Protein AF-A0A7S9CC42-F1 (afdb_monomer_lite)

pLDDT: mean 84.45, std 16.63, range [43.16, 98.06]

Secondary structure (DSSP, 8-state):
----------SSSSSSSSTTS----------HHHHHHHHHHHHHHHHHHHHHHHHHHHHHHHHHHHT-SSPPPPPSSPPPHHHHHHHHHHTT--SS-------TTTTHHHHH--SPPPHHHHHHHHHHHHHHHHT---SSHHHHHHHHHHHHHHHHHHS-HHHHHHHHHHHHHHHHHT-

Structure (mmCIF, N/CA/C/O backbone):
data_AF-A0A7S9CC42-F1
#
_entry.id   AF-A0A7S9CC42-F1
#
loop_
_atom_site.group_PDB
_atom_site.id
_atom_site.type_symbol
_atom_site.label_atom_id
_atom_site.label_alt_id
_atom_site.label_comp_id
_atom_site.label_asym_id
_atom_site.label_entity_id
_atom_site.label_seq_id
_atom_site.pdbx_PDB_ins_code
_atom_site.Cartn_x
_atom_site.Cartn_y
_atom_site.Cartn_z
_atom_site.occupancy
_atom_site.B_iso_or_equiv
_atom_site.auth_seq_id
_atom_site.auth_comp_id
_atom_site.auth_asym_id
_atom_site.auth_atom_id
_atom_site.pdbx_PDB_model_num
ATOM 1 N N . MET A 1 1 ? 86.979 30.242 -82.057 1.00 45.38 1 MET A N 1
ATOM 2 C CA . MET A 1 1 ? 86.146 31.399 -81.662 1.00 45.38 1 MET A CA 1
ATOM 3 C C . MET A 1 1 ? 84.779 31.230 -82.305 1.00 45.38 1 MET A C 1
ATOM 5 O O . MET A 1 1 ? 84.736 30.807 -83.448 1.00 45.38 1 MET A O 1
ATOM 9 N N . MET A 1 2 ? 83.729 31.588 -81.565 1.00 43.16 2 MET A N 1
ATOM 10 C CA . MET A 1 2 ? 82.290 31.507 -81.862 1.00 43.16 2 MET A CA 1
ATOM 11 C C . MET A 1 2 ? 81.566 30.218 -81.456 1.00 43.16 2 MET A C 1
ATOM 13 O O . MET A 1 2 ? 81.962 29.100 -81.765 1.00 43.16 2 MET A O 1
ATOM 17 N N . ALA A 1 3 ? 80.536 30.470 -80.651 1.00 44.78 3 ALA A N 1
ATOM 18 C CA . ALA A 1 3 ? 79.859 29.602 -79.713 1.00 44.78 3 ALA A CA 1
ATOM 19 C C . ALA A 1 3 ? 78.545 29.068 -80.293 1.00 44.78 3 ALA A C 1
ATOM 21 O O . ALA A 1 3 ? 77.861 29.767 -81.038 1.00 44.78 3 ALA A O 1
ATOM 22 N N . ALA A 1 4 ? 78.187 27.848 -79.896 1.00 46.78 4 ALA A N 1
ATOM 23 C CA . ALA A 1 4 ? 76.877 27.258 -80.124 1.00 46.78 4 ALA A CA 1
ATOM 24 C C . ALA A 1 4 ? 75.948 27.605 -78.949 1.00 46.78 4 ALA A C 1
ATOM 26 O O . ALA A 1 4 ? 76.238 27.275 -77.799 1.00 46.78 4 ALA A O 1
ATOM 27 N N . THR A 1 5 ? 74.836 28.274 -79.237 1.00 53.38 5 THR A N 1
ATOM 28 C CA . THR A 1 5 ? 73.732 28.516 -78.304 1.00 53.38 5 THR A CA 1
ATOM 29 C C . THR A 1 5 ? 72.863 27.260 -78.208 1.00 53.38 5 THR A C 1
ATOM 31 O O . THR A 1 5 ? 72.153 26.902 -79.146 1.00 53.38 5 THR A O 1
ATOM 34 N N . SER A 1 6 ? 72.945 26.579 -77.064 1.00 53.72 6 SER A N 1
ATOM 35 C CA . SER A 1 6 ? 72.075 25.465 -76.682 1.00 53.72 6 SER A CA 1
ATOM 36 C C . SER A 1 6 ? 70.738 25.998 -76.167 1.00 53.72 6 SER A C 1
ATOM 38 O O . SER A 1 6 ? 70.694 26.948 -75.390 1.00 53.72 6 SER A O 1
ATOM 40 N N . ILE A 1 7 ? 69.653 25.383 -76.627 1.00 56.12 7 ILE A N 1
ATOM 41 C CA . ILE A 1 7 ? 68.265 25.727 -76.318 1.00 56.12 7 ILE A CA 1
ATOM 42 C C . ILE A 1 7 ? 67.878 25.074 -74.984 1.00 56.12 7 ILE A C 1
ATOM 44 O O . ILE A 1 7 ? 67.807 23.849 -74.889 1.00 56.12 7 ILE A O 1
ATOM 48 N N . ASP A 1 8 ? 67.586 25.894 -73.973 1.00 52.00 8 ASP A N 1
ATOM 49 C CA . ASP A 1 8 ? 67.019 25.467 -72.693 1.00 52.00 8 ASP A CA 1
ATOM 50 C C . ASP A 1 8 ? 65.562 25.007 -72.862 1.00 52.00 8 ASP A C 1
ATOM 52 O O . ASP A 1 8 ? 64.635 25.799 -73.033 1.00 52.00 8 ASP A O 1
ATOM 56 N N . LYS A 1 9 ? 65.347 23.693 -72.777 1.00 55.22 9 LYS A N 1
ATOM 57 C CA . LYS A 1 9 ? 64.040 23.070 -72.523 1.00 55.22 9 LYS A CA 1
ATOM 58 C C . LYS A 1 9 ? 64.172 22.117 -71.339 1.00 55.22 9 LYS A C 1
ATOM 60 O O . LYS A 1 9 ? 64.161 20.905 -71.513 1.00 55.22 9 LYS A O 1
ATOM 65 N N . CYS A 1 10 ? 64.316 22.656 -70.132 1.00 54.91 10 CYS A N 1
ATOM 66 C CA . CYS A 1 10 ? 64.250 21.843 -68.915 1.00 54.91 10 CYS A CA 1
ATOM 67 C C . CYS A 1 10 ? 63.759 22.649 -67.701 1.00 54.91 10 CYS A C 1
ATOM 69 O O . CYS A 1 10 ? 64.410 22.704 -66.667 1.00 54.91 10 CYS A O 1
ATOM 71 N N . SER A 1 11 ? 62.613 23.325 -67.827 1.00 55.03 11 SER A N 1
ATOM 72 C CA . SER A 1 11 ? 61.978 24.015 -66.691 1.00 55.03 11 SER A CA 1
ATOM 73 C C . SER A 1 11 ? 60.456 24.057 -66.844 1.00 55.03 11 SER A C 1
ATOM 75 O O . SER A 1 11 ? 59.841 25.110 -66.974 1.00 55.03 11 SER A O 1
ATOM 77 N N . ALA A 1 12 ? 59.829 22.883 -66.933 1.00 52.62 12 ALA A N 1
ATOM 78 C CA . ALA A 1 12 ? 58.365 22.783 -66.908 1.00 52.62 12 ALA A CA 1
ATOM 79 C C . ALA A 1 12 ? 57.826 21.476 -66.299 1.00 52.62 12 ALA A C 1
ATOM 81 O O . ALA A 1 12 ? 56.617 21.271 -66.293 1.00 52.62 12 ALA A O 1
ATOM 82 N N . ILE A 1 13 ? 58.690 20.587 -65.791 1.00 51.59 13 ILE A N 1
ATOM 83 C CA . ILE A 1 13 ? 58.261 19.279 -65.261 1.00 51.59 13 ILE A CA 1
ATOM 84 C C . ILE A 1 13 ? 58.220 19.262 -63.719 1.00 51.59 13 ILE A C 1
ATOM 86 O O . ILE A 1 13 ? 57.465 18.484 -63.143 1.00 51.59 13 ILE A O 1
ATOM 90 N N . ASP A 1 14 ? 58.914 20.176 -63.032 1.00 53.03 14 ASP A N 1
ATOM 91 C CA . ASP A 1 14 ? 59.026 20.119 -61.564 1.00 53.03 14 ASP A CA 1
ATOM 92 C C . ASP A 1 14 ? 57.972 20.919 -60.779 1.00 53.03 14 ASP A C 1
ATOM 94 O O . ASP A 1 14 ? 57.801 20.700 -59.580 1.00 53.03 14 ASP A O 1
ATOM 98 N N . ALA A 1 15 ? 57.183 21.787 -61.421 1.00 49.91 15 ALA A N 1
ATOM 99 C CA . ALA A 1 15 ? 56.167 22.581 -60.714 1.00 49.91 15 ALA A CA 1
ATOM 100 C C . ALA A 1 15 ? 54.834 21.837 -60.486 1.00 49.91 15 ALA A C 1
ATOM 102 O O . ALA A 1 15 ? 54.069 22.195 -59.592 1.00 49.91 15 ALA A O 1
ATOM 103 N N . THR A 1 16 ? 54.544 20.778 -61.244 1.00 50.56 16 THR A N 1
ATOM 104 C CA . THR A 1 16 ? 53.283 20.018 -61.134 1.00 50.56 16 THR A CA 1
ATOM 105 C C . THR A 1 16 ? 53.352 18.837 -60.165 1.00 50.56 16 THR A C 1
ATOM 107 O O . THR A 1 16 ? 52.315 18.259 -59.839 1.00 50.56 16 THR A O 1
ATOM 110 N N . ARG A 1 17 ? 54.537 18.486 -59.644 1.00 48.16 17 ARG A N 1
ATOM 111 C CA . ARG A 1 17 ? 54.699 17.331 -58.741 1.00 48.16 17 ARG A CA 1
ATOM 112 C C . ARG A 1 17 ? 54.452 17.651 -57.260 1.00 48.16 17 ARG A C 1
ATOM 114 O O . ARG A 1 17 ? 54.125 16.745 -56.501 1.00 48.16 17 ARG A O 1
ATOM 121 N N . SER A 1 18 ? 54.543 18.920 -56.854 1.00 48.31 18 SER A N 1
ATOM 122 C CA . SER A 1 18 ? 54.467 19.323 -55.436 1.00 48.31 18 SER A CA 1
ATOM 123 C C . SER A 1 18 ? 53.038 19.563 -54.910 1.00 48.31 18 SER A C 1
ATOM 125 O O 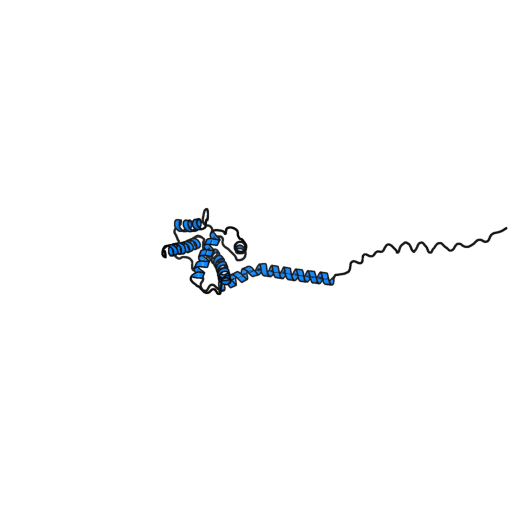. SER A 1 18 ? 52.798 19.516 -53.708 1.00 48.31 18 SER A O 1
ATOM 127 N N . ALA A 1 19 ? 52.042 19.754 -55.784 1.00 51.19 19 ALA A N 1
ATOM 128 C CA . ALA A 1 19 ? 50.673 20.064 -55.346 1.00 51.19 19 ALA A CA 1
ATOM 129 C C . ALA A 1 19 ? 49.811 18.827 -55.007 1.00 51.19 19 ALA A C 1
ATOM 131 O O . ALA A 1 19 ? 48.739 18.969 -54.426 1.00 51.19 19 ALA A O 1
ATOM 132 N N . ASN A 1 20 ? 50.267 17.612 -55.337 1.00 52.03 20 ASN A N 1
ATOM 133 C CA . ASN A 1 20 ? 49.458 16.388 -55.219 1.00 52.03 20 ASN A CA 1
ATOM 134 C C . ASN A 1 20 ? 49.748 15.531 -53.971 1.00 52.03 20 ASN A C 1
ATOM 136 O O . ASN A 1 20 ? 49.151 14.469 -53.821 1.00 52.03 20 ASN A O 1
ATOM 140 N N . GLN A 1 21 ? 50.635 15.957 -53.064 1.00 52.41 21 GLN A N 1
ATOM 141 C CA . GLN A 1 21 ? 51.075 15.127 -51.929 1.00 52.41 21 GLN A CA 1
ATOM 142 C C . GLN A 1 21 ? 50.447 15.456 -50.562 1.00 52.41 21 GLN A C 1
ATOM 144 O O . GLN A 1 21 ? 50.780 14.803 -49.579 1.00 52.41 21 GLN A O 1
ATOM 149 N N . ALA A 1 22 ? 49.504 16.399 -50.482 1.00 52.81 22 ALA A N 1
ATOM 150 C CA . ALA A 1 22 ? 48.857 16.782 -49.218 1.00 52.81 22 ALA A CA 1
ATOM 151 C C . ALA A 1 22 ? 47.367 16.401 -49.120 1.00 52.81 22 ALA A C 1
ATOM 153 O O . ALA A 1 22 ? 46.664 16.875 -48.231 1.00 52.81 22 ALA A O 1
ATOM 154 N N . GLN A 1 23 ? 46.862 15.529 -49.997 1.00 57.06 23 GLN A N 1
ATOM 155 C CA . GLN A 1 23 ? 45.536 14.926 -49.825 1.00 57.06 23 GLN A CA 1
ATOM 156 C C . GLN A 1 23 ? 45.657 13.580 -49.108 1.00 57.06 23 GLN A C 1
ATOM 158 O O . GLN A 1 23 ? 45.328 12.525 -49.646 1.00 57.06 23 GLN A O 1
ATOM 163 N N . THR A 1 24 ? 46.086 13.618 -47.846 1.00 55.16 24 THR A N 1
ATOM 164 C CA . THR A 1 24 ? 45.751 12.548 -46.899 1.00 55.16 24 THR A CA 1
ATOM 165 C C . THR A 1 24 ? 44.263 12.687 -46.599 1.00 55.16 24 THR A C 1
ATOM 167 O O . THR A 1 24 ? 43.854 13.286 -45.606 1.00 55.16 24 THR A O 1
ATOM 170 N N . VAL A 1 25 ? 43.432 12.204 -47.525 1.00 59.66 25 VAL A N 1
ATOM 171 C CA . VAL A 1 25 ? 41.996 12.054 -47.314 1.00 59.66 25 VAL A CA 1
ATOM 172 C C . VAL A 1 25 ? 41.851 11.060 -46.173 1.00 59.66 25 VAL A C 1
ATOM 174 O O . VAL A 1 25 ? 42.055 9.859 -46.333 1.00 59.66 25 VAL A O 1
ATOM 177 N N . LEU A 1 26 ? 41.550 11.584 -44.992 1.00 53.00 26 LEU A N 1
ATOM 178 C CA . LEU A 1 26 ? 41.198 10.820 -43.809 1.00 53.00 26 LEU A CA 1
ATOM 179 C C . LEU A 1 26 ? 39.829 10.187 -44.103 1.00 53.00 26 LEU A C 1
ATOM 181 O O . LEU A 1 26 ? 38.781 10.744 -43.779 1.00 53.00 26 LEU A O 1
ATOM 185 N N . ILE A 1 27 ? 39.829 9.069 -44.838 1.00 58.59 27 ILE A N 1
ATOM 186 C CA . ILE A 1 27 ? 38.627 8.291 -45.143 1.00 58.59 27 ILE A CA 1
ATOM 187 C C . ILE A 1 27 ? 38.182 7.660 -43.826 1.00 58.59 27 ILE A C 1
ATOM 189 O O . ILE A 1 27 ? 38.568 6.546 -43.477 1.00 58.59 27 ILE A O 1
ATOM 193 N N . LEU A 1 28 ? 37.374 8.399 -43.068 1.00 60.47 28 LEU A N 1
ATOM 194 C CA . LEU A 1 28 ? 36.598 7.828 -41.981 1.00 60.47 28 LEU A CA 1
ATOM 195 C C . LEU A 1 28 ? 35.712 6.730 -42.587 1.00 60.47 28 LEU A C 1
ATOM 197 O O . LEU A 1 28 ? 34.955 7.007 -43.527 1.00 60.47 28 LEU A O 1
ATOM 201 N N . PRO A 1 29 ? 35.798 5.478 -42.105 1.00 58.06 29 PRO A N 1
ATOM 202 C CA . PRO A 1 29 ? 34.998 4.395 -42.646 1.00 58.06 29 PRO A CA 1
ATOM 203 C C . PRO A 1 29 ? 33.517 4.753 -42.504 1.00 58.06 29 PRO A C 1
ATOM 205 O O . PRO A 1 29 ? 33.016 5.015 -41.410 1.00 58.06 29 PRO A O 1
ATOM 208 N N . LYS A 1 30 ? 32.807 4.776 -43.637 1.00 58.91 30 LYS A N 1
ATOM 209 C CA . LYS A 1 30 ? 31.374 5.076 -43.758 1.00 58.91 30 LYS A CA 1
ATOM 210 C C . LYS A 1 30 ? 30.533 3.949 -43.136 1.00 58.91 30 LYS A C 1
ATOM 212 O O . LYS A 1 30 ? 29.796 3.248 -43.823 1.00 58.91 30 LYS A O 1
ATOM 217 N N . SER A 1 31 ? 30.604 3.781 -41.817 1.00 62.38 31 SER A N 1
ATOM 218 C CA . SER A 1 31 ? 29.829 2.816 -41.019 1.00 62.38 31 SER A CA 1
ATOM 219 C C . SER A 1 31 ? 28.386 3.303 -40.794 1.00 62.38 31 SER A C 1
ATOM 221 O O . SER A 1 31 ? 27.892 3.430 -39.674 1.00 62.38 31 SER A O 1
ATOM 223 N N . THR A 1 32 ? 27.681 3.625 -41.876 1.00 75.56 32 THR A N 1
ATOM 224 C CA . THR A 1 32 ? 26.338 4.224 -41.790 1.00 75.56 32 THR A CA 1
ATOM 225 C C . THR A 1 32 ? 25.243 3.200 -41.496 1.00 75.56 32 THR A C 1
ATOM 227 O O . THR A 1 32 ? 24.261 3.546 -40.850 1.00 75.56 32 THR A O 1
ATOM 230 N N . ASN A 1 33 ? 25.397 1.940 -41.911 1.00 83.25 33 ASN A N 1
ATOM 231 C CA . ASN A 1 33 ? 24.356 0.920 -41.732 1.00 83.25 33 ASN A CA 1
ATOM 232 C C . ASN A 1 33 ? 24.393 0.274 -40.341 1.00 83.25 33 ASN A C 1
ATOM 234 O O . ASN A 1 33 ? 23.347 0.119 -39.716 1.00 83.25 33 ASN A O 1
ATOM 238 N N . MET A 1 34 ? 25.588 -0.023 -39.820 1.00 87.00 34 MET A N 1
ATOM 239 C CA . MET A 1 34 ? 25.747 -0.586 -38.475 1.00 87.00 34 MET A CA 1
ATOM 240 C C . MET A 1 34 ? 25.349 0.426 -37.393 1.00 87.00 34 MET A C 1
ATOM 242 O O . MET A 1 34 ? 24.613 0.079 -36.477 1.00 87.00 34 MET A O 1
ATOM 246 N N . ALA A 1 35 ? 25.728 1.701 -37.548 1.00 87.44 35 ALA A N 1
ATOM 247 C CA . ALA A 1 35 ? 25.306 2.759 -36.630 1.00 87.44 35 ALA A CA 1
ATOM 248 C C . ALA A 1 35 ? 23.777 2.941 -36.623 1.00 87.44 35 ALA A C 1
ATOM 250 O O . ALA A 1 35 ? 23.169 3.018 -35.559 1.00 87.44 35 ALA A O 1
ATOM 251 N N . LYS A 1 36 ? 23.126 2.930 -37.797 1.00 89.75 36 LYS A N 1
ATOM 252 C CA . LYS A 1 36 ? 21.656 2.990 -37.895 1.00 89.75 36 LYS A CA 1
ATOM 253 C C . LYS A 1 36 ? 20.978 1.789 -37.236 1.00 89.75 36 LYS A C 1
ATOM 255 O O . LYS A 1 36 ? 19.939 1.964 -36.605 1.00 89.75 36 LYS A O 1
ATOM 260 N N . LEU A 1 37 ? 21.543 0.588 -37.373 1.00 92.19 37 LEU A N 1
ATOM 261 C CA . LEU A 1 37 ? 21.022 -0.609 -36.715 1.00 92.19 37 LEU A CA 1
ATOM 262 C C . LEU A 1 37 ? 21.133 -0.495 -35.190 1.00 92.19 37 LEU A C 1
ATOM 264 O O . LEU A 1 37 ? 20.136 -0.692 -34.503 1.00 92.19 37 LEU A O 1
ATOM 268 N N . LEU A 1 38 ? 22.300 -0.107 -34.670 1.00 94.31 38 LEU A N 1
ATOM 269 C CA . LEU A 1 38 ? 22.511 0.087 -33.231 1.00 94.31 38 LEU A CA 1
ATOM 270 C C . LEU A 1 38 ? 21.569 1.149 -32.652 1.00 94.31 38 LEU A C 1
ATOM 272 O O . LEU A 1 38 ? 20.967 0.919 -31.607 1.00 94.31 38 LEU A O 1
ATOM 276 N N . VAL A 1 39 ? 21.367 2.267 -33.356 1.00 94.94 39 VAL A N 1
ATOM 277 C CA . VAL A 1 39 ? 20.405 3.304 -32.945 1.00 94.94 39 VAL A CA 1
ATOM 278 C C . VAL A 1 39 ? 18.979 2.755 -32.911 1.00 94.94 39 VAL A C 1
ATOM 280 O O . VAL A 1 39 ? 18.264 2.988 -31.941 1.00 94.94 39 VAL A O 1
ATOM 283 N N . ARG A 1 40 ? 18.552 1.986 -33.921 1.00 95.62 40 ARG A N 1
ATOM 284 C CA . ARG A 1 40 ? 17.215 1.363 -33.929 1.00 95.62 40 ARG A CA 1
ATOM 285 C C . ARG A 1 40 ? 17.030 0.379 -32.775 1.00 95.62 40 ARG A C 1
ATOM 287 O O . ARG A 1 40 ? 15.971 0.385 -32.155 1.00 95.62 40 ARG A O 1
ATOM 294 N N . LEU A 1 41 ? 18.046 -0.429 -32.472 1.00 96.94 41 LEU A N 1
ATOM 295 C CA . LEU A 1 41 ? 18.014 -1.360 -31.341 1.00 96.94 41 LEU A CA 1
ATOM 296 C C . LEU A 1 41 ? 17.947 -0.615 -30.004 1.00 96.94 41 LEU A C 1
ATOM 298 O O . LEU A 1 41 ? 17.117 -0.952 -29.163 1.00 96.94 41 LEU A O 1
ATOM 302 N N . ALA A 1 42 ? 18.757 0.433 -29.830 1.00 96.69 42 ALA A N 1
ATOM 303 C CA . ALA A 1 42 ? 18.733 1.268 -28.633 1.00 96.69 42 ALA A CA 1
ATOM 304 C C . ALA A 1 42 ? 17.370 1.954 -28.442 1.00 96.69 42 ALA A C 1
ATOM 306 O O . ALA A 1 42 ? 16.821 1.933 -27.342 1.00 96.69 42 ALA A O 1
ATOM 307 N N . LEU A 1 43 ? 16.784 2.497 -29.516 1.00 97.38 43 LEU A N 1
ATOM 308 C CA . LEU A 1 43 ? 15.444 3.089 -29.487 1.00 97.38 43 LEU A CA 1
ATOM 309 C C . LEU A 1 43 ? 14.368 2.052 -29.157 1.00 97.38 43 LEU A C 1
ATOM 311 O O . LEU A 1 43 ? 13.492 2.330 -28.344 1.00 97.38 43 LEU A O 1
ATOM 315 N N . GLY A 1 44 ? 14.447 0.855 -29.743 1.00 97.69 44 GLY A N 1
ATOM 316 C CA . GLY A 1 44 ? 13.526 -0.238 -29.437 1.00 97.69 44 GLY A CA 1
ATOM 317 C C . GLY A 1 44 ? 13.593 -0.660 -27.967 1.00 97.69 44 GLY A C 1
ATOM 318 O O . GLY A 1 44 ? 12.557 -0.799 -27.315 1.00 97.69 44 GLY A O 1
ATOM 319 N N . LEU A 1 45 ? 14.801 -0.798 -27.414 1.00 97.69 45 LEU A N 1
ATOM 320 C CA . LEU A 1 45 ? 15.001 -1.135 -26.004 1.00 97.69 45 LEU A CA 1
ATOM 321 C C . LEU A 1 45 ? 14.501 -0.028 -25.068 1.00 97.69 45 LEU A C 1
ATOM 323 O O . LEU A 1 45 ? 13.849 -0.321 -24.063 1.00 97.69 45 LEU A O 1
ATOM 327 N N . LEU A 1 46 ? 14.769 1.235 -25.404 1.00 97.88 46 LEU A N 1
ATOM 328 C CA . LEU A 1 46 ? 14.311 2.382 -24.625 1.00 97.88 46 LEU A CA 1
ATOM 329 C C . LEU A 1 46 ? 12.783 2.481 -24.643 1.00 97.88 46 LEU A C 1
ATOM 331 O O . LEU A 1 46 ? 12.175 2.632 -23.587 1.00 97.88 46 LEU A O 1
ATOM 335 N N . ALA A 1 47 ? 12.158 2.315 -25.811 1.00 97.50 47 ALA A N 1
ATOM 336 C CA . ALA A 1 47 ? 10.704 2.300 -25.946 1.00 97.50 47 ALA A CA 1
ATOM 337 C C . ALA A 1 47 ? 10.070 1.145 -25.156 1.00 97.50 47 ALA A C 1
ATOM 339 O O . ALA A 1 47 ? 9.085 1.349 -24.450 1.00 97.50 47 ALA A O 1
ATOM 340 N N . THR A 1 48 ? 10.664 -0.049 -25.215 1.00 97.44 48 THR A N 1
ATOM 341 C CA . THR A 1 48 ? 10.184 -1.221 -24.465 1.00 97.44 48 THR A CA 1
ATOM 342 C C . THR A 1 48 ? 10.301 -0.998 -22.958 1.00 97.44 48 THR A C 1
ATOM 344 O O . THR A 1 48 ? 9.346 -1.230 -22.221 1.00 97.44 48 THR A O 1
ATOM 347 N N . THR A 1 49 ? 11.445 -0.492 -22.493 1.00 97.06 49 THR A N 1
ATOM 348 C CA . THR A 1 49 ? 11.664 -0.169 -21.076 1.00 97.06 49 THR A CA 1
ATOM 349 C C . THR A 1 49 ? 10.687 0.900 -20.593 1.00 97.06 49 THR A C 1
ATOM 351 O O . THR A 1 49 ? 10.085 0.738 -19.535 1.00 97.06 49 THR A O 1
ATOM 354 N N . ALA A 1 50 ? 10.478 1.963 -21.376 1.00 96.25 50 ALA A N 1
ATOM 355 C CA . ALA A 1 50 ? 9.515 3.010 -21.050 1.00 96.25 50 ALA A CA 1
ATOM 356 C C . ALA A 1 50 ? 8.090 2.447 -20.951 1.00 96.25 50 ALA A C 1
ATOM 358 O O . ALA A 1 50 ? 7.391 2.707 -19.972 1.00 96.25 50 ALA A O 1
ATOM 359 N N . LEU A 1 51 ? 7.684 1.606 -21.907 1.00 97.31 51 LEU A N 1
ATOM 360 C CA . LEU A 1 51 ? 6.373 0.961 -21.888 1.00 97.31 51 LEU A CA 1
ATOM 361 C C . LEU A 1 51 ? 6.193 0.075 -20.649 1.00 97.31 51 LEU A C 1
ATOM 363 O O . LEU A 1 51 ? 5.147 0.142 -20.003 1.00 97.31 51 LEU A O 1
ATOM 367 N N . LEU A 1 52 ? 7.200 -0.723 -20.288 1.00 96.38 52 LEU A N 1
ATOM 368 C CA . LEU A 1 52 ? 7.160 -1.577 -19.098 1.00 96.38 52 LEU A CA 1
ATOM 369 C C . LEU A 1 52 ? 7.148 -0.764 -17.801 1.00 96.38 52 LEU A C 1
ATOM 371 O O . LEU A 1 52 ? 6.391 -1.092 -16.893 1.00 96.38 52 LEU A O 1
ATOM 375 N N . ALA A 1 53 ? 7.926 0.313 -17.707 1.00 94.25 53 ALA A N 1
ATOM 376 C CA . ALA A 1 53 ? 7.921 1.188 -16.536 1.00 94.25 53 ALA A CA 1
ATOM 377 C C . ALA A 1 53 ? 6.564 1.891 -16.359 1.00 94.25 53 ALA A C 1
ATOM 379 O O . ALA A 1 53 ? 6.083 2.043 -15.236 1.00 94.25 53 ALA A O 1
ATOM 380 N N . MET A 1 54 ? 5.918 2.271 -17.466 1.00 95.06 54 MET A N 1
ATOM 381 C CA . MET A 1 54 ? 4.593 2.883 -17.442 1.00 95.06 54 MET A CA 1
ATOM 382 C C . MET A 1 54 ? 3.495 1.859 -17.159 1.00 95.06 54 MET A C 1
ATOM 384 O O . MET A 1 54 ? 2.637 2.116 -16.336 1.00 95.06 54 MET A O 1
ATOM 388 N N . THR A 1 55 ? 3.479 0.691 -17.790 1.00 96.50 55 THR A N 1
ATOM 389 C CA . THR A 1 55 ? 2.337 -0.242 -17.672 1.00 96.50 55 THR A CA 1
ATOM 390 C C . THR A 1 55 ? 2.515 -1.298 -16.585 1.00 96.50 55 THR A C 1
ATOM 392 O O . THR A 1 55 ? 1.527 -1.782 -16.036 1.00 96.50 55 THR A O 1
ATOM 395 N N . GLY A 1 56 ? 3.756 -1.620 -16.223 1.00 95.81 56 GLY A N 1
ATOM 396 C CA . GLY A 1 56 ? 4.107 -2.699 -15.303 1.00 95.81 56 GLY A CA 1
ATOM 397 C C . GLY A 1 56 ? 3.461 -2.570 -13.923 1.00 95.81 56 GLY A C 1
ATOM 398 O O . GLY A 1 56 ? 2.752 -3.493 -13.523 1.00 95.81 56 GLY A O 1
ATOM 399 N N . PRO A 1 57 ? 3.624 -1.443 -13.200 1.00 95.75 57 PRO A N 1
ATOM 400 C CA . PRO A 1 57 ? 3.010 -1.275 -11.882 1.00 95.75 57 PRO A CA 1
ATOM 401 C C . PRO A 1 57 ? 1.480 -1.388 -11.915 1.00 95.75 57 PRO A C 1
ATOM 403 O O . PRO A 1 57 ? 0.890 -2.016 -11.038 1.00 95.75 57 PRO A O 1
ATOM 406 N N . LEU A 1 58 ? 0.832 -0.837 -12.950 1.00 96.50 58 LEU A N 1
ATOM 407 C CA . LEU A 1 58 ? -0.617 -0.959 -13.139 1.00 96.50 58 LEU A CA 1
ATOM 408 C C . LEU A 1 58 ? -1.031 -2.411 -13.390 1.00 96.50 58 LEU A C 1
ATOM 410 O O . LEU A 1 58 ? -1.954 -2.894 -12.740 1.00 96.50 58 LEU A O 1
ATOM 414 N N . ALA A 1 59 ? -0.349 -3.115 -14.294 1.00 96.88 59 ALA A N 1
ATOM 415 C CA . ALA A 1 59 ? -0.645 -4.513 -14.596 1.00 96.88 59 ALA A CA 1
ATOM 416 C C . ALA A 1 59 ? -0.484 -5.403 -13.353 1.00 96.88 59 ALA A C 1
ATOM 418 O O . ALA A 1 59 ? -1.375 -6.188 -13.039 1.00 96.88 59 ALA A O 1
ATOM 419 N N . LEU A 1 60 ? 0.603 -5.226 -12.596 1.00 96.06 60 LEU A N 1
ATOM 420 C CA . LEU A 1 60 ? 0.839 -5.945 -11.341 1.00 96.06 60 LEU A CA 1
ATOM 421 C C . LEU A 1 60 ? -0.231 -5.647 -10.286 1.00 96.06 60 LEU A C 1
ATOM 423 O O . LEU A 1 60 ? -0.657 -6.559 -9.581 1.00 96.06 60 LEU A O 1
ATOM 427 N N . TYR A 1 61 ? -0.692 -4.398 -10.196 1.00 96.81 61 TYR A N 1
ATOM 428 C CA . TYR A 1 61 ? -1.797 -4.022 -9.315 1.00 96.81 61 TYR A CA 1
ATOM 429 C C . TYR A 1 61 ? -3.090 -4.767 -9.671 1.00 96.81 61 TYR A C 1
ATOM 431 O O . TYR A 1 61 ? -3.712 -5.351 -8.785 1.00 96.81 61 TYR A O 1
ATOM 439 N N . TRP A 1 62 ? -3.466 -4.802 -10.953 1.00 96.75 62 TRP A N 1
ATOM 440 C CA . TRP A 1 62 ? -4.649 -5.538 -11.415 1.00 96.75 62 TRP A CA 1
ATOM 441 C C . TRP A 1 62 ? -4.532 -7.040 -11.142 1.00 96.75 62 TRP A C 1
ATOM 443 O O . TRP A 1 62 ? -5.416 -7.614 -10.509 1.00 96.75 62 TRP A O 1
ATOM 453 N N . ILE A 1 63 ? -3.402 -7.648 -11.513 1.00 95.31 63 ILE A N 1
ATOM 454 C CA . ILE A 1 63 ? -3.116 -9.071 -11.273 1.00 95.31 63 ILE A CA 1
ATOM 455 C C . ILE A 1 63 ? -3.172 -9.403 -9.771 1.00 95.31 63 ILE A C 1
ATOM 457 O O . ILE A 1 63 ? -3.705 -10.438 -9.373 1.00 95.31 63 ILE A O 1
ATOM 461 N N . GLY A 1 64 ? -2.641 -8.525 -8.916 1.00 94.19 64 GLY A N 1
ATOM 462 C CA . GLY A 1 64 ? -2.684 -8.704 -7.466 1.00 94.19 64 GLY A CA 1
ATOM 463 C C . GLY A 1 64 ? -4.100 -8.635 -6.891 1.00 94.19 64 GLY A C 1
ATOM 464 O O . GLY A 1 64 ? -4.412 -9.386 -5.968 1.00 94.19 64 GLY A O 1
ATOM 465 N N . LEU A 1 65 ? -4.972 -7.779 -7.436 1.00 94.69 65 LEU A N 1
ATOM 466 C CA . LEU A 1 65 ? -6.372 -7.699 -7.007 1.00 94.69 65 LEU A CA 1
ATOM 467 C C . LEU A 1 65 ? -7.209 -8.898 -7.455 1.00 94.69 65 LEU A C 1
ATOM 469 O O . LEU A 1 65 ? -8.082 -9.319 -6.702 1.00 94.69 65 LEU A O 1
ATOM 473 N N . GLU A 1 66 ? -6.942 -9.482 -8.623 1.00 93.0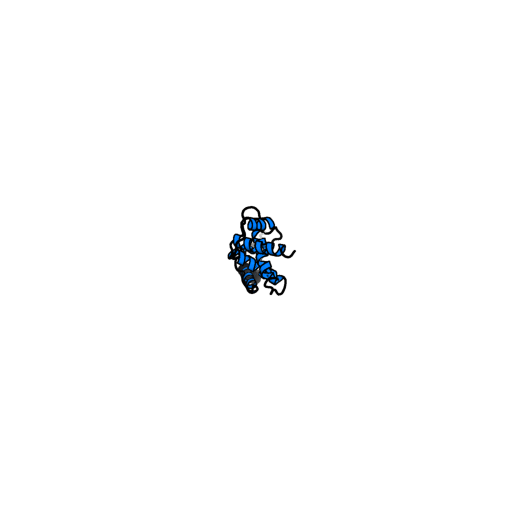0 66 GLU A N 1
ATOM 474 C CA . GLU A 1 66 ? -7.657 -10.684 -9.088 1.00 93.00 66 GLU A CA 1
ATOM 475 C C . GLU A 1 66 ? -7.470 -11.885 -8.148 1.00 93.00 66 GLU A C 1
ATOM 477 O O . GLU A 1 66 ? -8.354 -12.735 -8.017 1.00 93.00 66 GLU A O 1
ATOM 482 N N . ALA A 1 67 ? -6.343 -11.943 -7.435 1.00 87.69 67 ALA A N 1
ATOM 483 C CA . ALA A 1 67 ? -6.091 -12.962 -6.422 1.00 87.69 67 ALA A CA 1
ATOM 484 C C . ALA A 1 67 ? -6.900 -12.750 -5.121 1.00 87.69 67 ALA A C 1
ATOM 486 O O . ALA A 1 67 ? -6.962 -13.652 -4.275 1.00 87.69 67 ALA A O 1
ATOM 487 N N . VAL A 1 68 ? -7.544 -11.590 -4.945 1.00 90.00 68 VAL A N 1
ATOM 488 C CA . VAL A 1 68 ? -8.372 -11.257 -3.779 1.00 90.00 68 VAL A CA 1
ATOM 489 C C . VAL A 1 68 ? -9.826 -11.654 -4.051 1.00 90.00 68 VAL A C 1
ATOM 491 O O . VAL A 1 68 ? -10.564 -10.960 -4.741 1.00 90.00 68 VAL A O 1
ATOM 494 N N . LYS A 1 69 ? -10.269 -12.779 -3.470 1.00 84.38 69 LYS A N 1
ATOM 495 C CA . LYS A 1 69 ? -11.625 -13.330 -3.684 1.00 84.38 69 LYS A CA 1
ATOM 496 C C . LYS A 1 69 ? -12.745 -12.368 -3.268 1.00 84.38 69 LYS A C 1
ATOM 498 O O . LYS A 1 69 ? -13.786 -12.316 -3.915 1.00 84.38 69 LYS A O 1
ATOM 503 N N . THR A 1 70 ? -12.558 -11.673 -2.151 1.00 89.88 70 THR A N 1
ATOM 504 C CA . THR A 1 70 ? -13.542 -10.758 -1.570 1.00 89.88 70 THR A CA 1
ATOM 505 C C . THR A 1 70 ? -12.839 -9.489 -1.130 1.00 89.88 70 THR A C 1
ATOM 507 O O . THR A 1 70 ? -11.876 -9.536 -0.360 1.00 89.88 70 THR A O 1
ATOM 510 N N . MET A 1 71 ? -13.322 -8.347 -1.616 1.00 92.62 71 MET A N 1
ATOM 511 C CA . MET A 1 71 ? -12.828 -7.056 -1.151 1.00 92.62 71 MET A CA 1
ATOM 512 C C . MET A 1 71 ? -13.266 -6.842 0.302 1.00 92.62 71 MET A C 1
ATOM 514 O O . MET A 1 71 ? -14.420 -7.134 0.633 1.00 92.62 71 MET A O 1
ATOM 518 N N . PRO A 1 72 ? -12.377 -6.354 1.182 1.00 93.62 72 PRO A N 1
ATOM 519 C CA . PRO A 1 72 ? -12.756 -6.043 2.546 1.00 93.62 72 PRO A CA 1
ATOM 520 C C . PRO A 1 72 ? -13.765 -4.891 2.544 1.00 93.62 72 PRO A C 1
ATOM 522 O O . PRO A 1 72 ? -13.635 -3.923 1.791 1.00 93.62 72 PRO A O 1
ATOM 525 N N . SER A 1 73 ? -14.769 -4.981 3.411 1.00 94.50 73 SER A N 1
ATOM 526 C CA . SER A 1 73 ? -15.693 -3.875 3.669 1.00 94.50 73 SER A CA 1
ATOM 527 C C . SER A 1 73 ? -15.149 -2.978 4.785 1.00 94.50 73 SER A C 1
ATOM 529 O O . SER A 1 73 ? -14.536 -3.500 5.722 1.00 94.50 73 SER A O 1
ATOM 531 N N . PRO A 1 74 ? -15.375 -1.651 4.726 1.00 94.94 74 PRO A N 1
ATOM 532 C CA . PRO A 1 74 ? -15.016 -0.758 5.819 1.00 94.94 74 PRO A CA 1
ATOM 533 C C . PRO A 1 74 ? -15.650 -1.206 7.146 1.00 94.94 74 PRO A C 1
ATOM 535 O O . PRO A 1 74 ? -16.740 -1.790 7.153 1.00 94.94 74 PRO A O 1
ATOM 538 N N . PRO A 1 75 ? -15.008 -0.929 8.291 1.00 93.81 75 PRO A N 1
ATOM 539 C CA . PRO A 1 75 ? -15.566 -1.277 9.588 1.00 93.81 75 PRO A CA 1
ATOM 540 C C . PRO A 1 75 ? -16.885 -0.531 9.844 1.00 93.81 75 PRO A C 1
ATOM 542 O O . PRO A 1 75 ? -16.919 0.693 9.856 1.00 93.81 75 PRO A O 1
ATOM 545 N N . ALA A 1 76 ? -17.962 -1.271 10.130 1.00 92.00 76 ALA A N 1
ATOM 546 C CA . ALA A 1 76 ? -19.275 -0.694 10.464 1.00 92.00 76 ALA A CA 1
ATOM 547 C C . ALA A 1 76 ? -19.300 0.098 11.789 1.00 92.00 76 ALA A C 1
ATOM 549 O O . ALA A 1 76 ? -20.187 0.909 12.023 1.00 92.00 76 ALA A O 1
ATOM 550 N N . THR A 1 77 ? -18.324 -0.147 12.662 1.00 93.81 77 THR A N 1
ATOM 551 C CA . THR A 1 77 ? -18.182 0.498 13.972 1.00 93.81 77 THR A CA 1
ATOM 552 C C . THR A 1 77 ? -16.773 1.046 14.059 1.00 93.81 77 THR A C 1
ATOM 554 O O . THR A 1 77 ? -15.811 0.273 13.963 1.00 93.81 77 THR A O 1
ATOM 557 N N . MET A 1 78 ? -16.671 2.361 14.215 1.00 96.50 78 MET A N 1
ATOM 558 C CA . MET A 1 78 ? -15.399 3.059 14.337 1.00 96.50 78 MET A CA 1
ATOM 559 C C . MET A 1 78 ? -14.821 2.857 15.736 1.00 96.50 78 MET A C 1
ATOM 561 O O . MET A 1 78 ? -15.554 2.770 16.721 1.00 96.50 78 MET A O 1
ATOM 565 N N . ALA A 1 79 ? -13.500 2.762 15.809 1.00 95.19 79 ALA A N 1
ATOM 566 C CA . ALA A 1 79 ? -12.769 2.752 17.064 1.00 95.19 79 ALA A CA 1
ATOM 567 C C . ALA A 1 79 ? -12.770 4.155 17.682 1.00 95.19 79 ALA A C 1
ATOM 569 O O . ALA A 1 79 ? -12.846 5.147 16.951 1.00 95.19 79 ALA A O 1
ATOM 570 N N . THR A 1 80 ? -12.652 4.245 19.006 1.00 96.06 80 THR A N 1
ATOM 571 C CA . THR A 1 80 ? -12.545 5.545 19.686 1.00 96.06 80 THR A CA 1
ATOM 572 C C . THR A 1 80 ? -11.245 6.258 19.301 1.00 96.06 80 THR A C 1
ATOM 574 O O . THR A 1 80 ? -10.298 5.623 18.825 1.00 96.06 80 THR A O 1
ATOM 577 N N . ALA A 1 81 ? -11.170 7.573 19.515 1.00 94.38 81 ALA A N 1
ATOM 578 C CA . ALA A 1 81 ? -9.965 8.347 19.209 1.00 94.38 81 ALA A CA 1
ATOM 579 C C . ALA A 1 81 ? -8.733 7.803 19.956 1.00 94.38 81 ALA A C 1
ATOM 581 O O . ALA A 1 81 ? -7.654 7.682 19.377 1.00 94.38 81 ALA A O 1
ATOM 582 N N . GLU A 1 82 ? -8.906 7.369 21.207 1.00 94.25 82 GLU A N 1
ATOM 583 C CA . GLU A 1 82 ? -7.845 6.780 22.028 1.00 94.25 82 GLU A CA 1
ATOM 584 C C . GLU A 1 82 ? -7.356 5.450 21.443 1.00 94.25 82 GLU A C 1
ATOM 586 O O . GLU A 1 82 ? -6.154 5.187 21.391 1.00 94.25 82 GLU A O 1
ATOM 591 N N . GLN A 1 83 ? -8.275 4.612 20.954 1.00 95.25 83 GLN A N 1
ATOM 592 C CA . GLN A 1 83 ? -7.923 3.350 20.303 1.00 95.25 83 GLN A CA 1
ATOM 593 C C . GLN A 1 83 ? -7.161 3.590 18.999 1.00 95.25 83 GLN A C 1
ATOM 595 O O . GLN A 1 83 ? -6.171 2.905 18.735 1.00 95.25 83 GLN A O 1
ATOM 600 N N . GLN A 1 84 ? -7.591 4.564 18.195 1.00 95.88 84 GLN A N 1
ATOM 601 C CA . GLN A 1 84 ? -6.907 4.929 16.954 1.00 95.88 84 GLN A CA 1
ATOM 602 C C . GLN A 1 84 ? -5.501 5.484 17.237 1.00 95.88 84 GLN A C 1
ATOM 604 O O . GLN A 1 84 ? -4.531 5.032 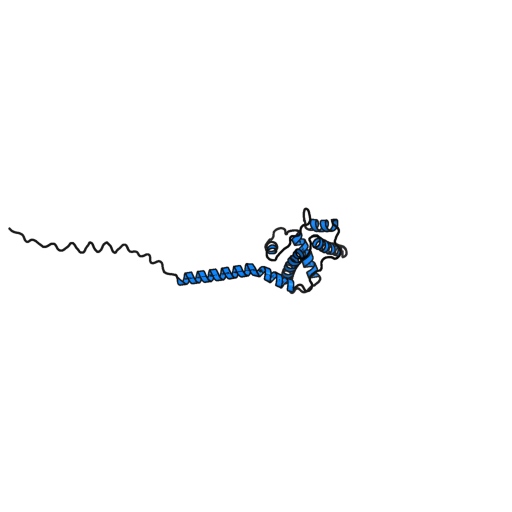16.623 1.00 95.88 84 GLN A O 1
ATOM 609 N N . ALA A 1 85 ? -5.358 6.363 18.235 1.00 94.56 85 ALA A N 1
ATOM 610 C CA . ALA A 1 85 ? -4.066 6.883 18.684 1.00 94.56 85 ALA A CA 1
ATOM 611 C C . ALA A 1 85 ? -3.138 5.776 19.224 1.00 94.56 85 ALA A C 1
ATOM 613 O O . ALA A 1 85 ? -1.931 5.787 18.970 1.00 94.56 85 ALA A O 1
ATOM 614 N N . ALA A 1 86 ? -3.685 4.770 19.914 1.00 94.31 86 ALA A N 1
ATOM 615 C CA . ALA A 1 86 ? -2.925 3.617 20.405 1.00 94.31 86 ALA A CA 1
ATOM 616 C C . ALA A 1 86 ? -2.434 2.687 19.278 1.00 94.31 86 ALA A C 1
ATOM 618 O O . ALA A 1 86 ? -1.429 1.988 19.440 1.00 94.31 86 ALA A O 1
ATOM 619 N N . ILE A 1 87 ? -3.137 2.643 18.142 1.00 95.81 87 ILE A N 1
ATOM 620 C CA . ILE A 1 87 ? -2.665 1.944 16.940 1.00 95.81 87 ILE A CA 1
ATOM 621 C C . ILE A 1 87 ? -1.572 2.757 16.251 1.00 95.81 87 ILE A C 1
ATOM 623 O O . ILE A 1 87 ? -0.513 2.205 15.957 1.00 95.81 87 ILE A O 1
ATOM 627 N N . TRP A 1 88 ? -1.799 4.057 16.059 1.00 95.88 88 TRP A N 1
ATOM 628 C CA . TRP A 1 88 ? -0.846 4.959 15.414 1.00 95.88 88 TRP A CA 1
ATOM 629 C C . TRP A 1 88 ? 0.502 5.006 16.145 1.00 95.88 88 TRP A C 1
ATOM 631 O O . TRP A 1 88 ? 1.548 4.733 15.558 1.00 95.88 88 TRP A O 1
ATOM 641 N N . SER A 1 89 ? 0.482 5.237 17.457 1.00 94.50 89 SER A N 1
ATOM 642 C CA . SER A 1 89 ? 1.692 5.218 18.291 1.00 94.50 89 SER A CA 1
ATOM 643 C C . SER A 1 89 ? 2.363 3.838 18.333 1.00 94.50 89 SER A C 1
ATOM 645 O O . SER A 1 89 ? 3.590 3.748 18.401 1.00 94.50 89 SER A O 1
ATOM 647 N N . GLY A 1 90 ? 1.588 2.753 18.212 1.00 92.12 90 GLY A N 1
ATOM 648 C CA . GLY A 1 90 ? 2.094 1.377 18.185 1.00 92.12 90 GLY A CA 1
ATOM 649 C C . GLY A 1 90 ? 3.015 1.069 17.000 1.00 92.12 90 GLY A C 1
ATOM 650 O O . GLY A 1 90 ? 3.906 0.231 17.124 1.00 92.12 90 GLY A O 1
ATOM 651 N N . VAL A 1 91 ? 2.851 1.777 15.880 1.00 92.06 91 VAL A N 1
ATOM 652 C CA . VAL A 1 91 ? 3.739 1.700 14.704 1.00 92.06 91 VAL A CA 1
ATOM 653 C C . VAL A 1 91 ? 4.718 2.878 14.634 1.00 92.06 91 VAL A C 1
ATOM 655 O O . VAL A 1 91 ? 5.275 3.164 13.577 1.00 92.06 91 VAL A O 1
ATOM 658 N N . ARG A 1 92 ? 4.950 3.556 15.768 1.00 92.19 92 ARG A N 1
ATOM 659 C CA . ARG A 1 92 ? 5.810 4.747 15.892 1.00 92.19 92 ARG A CA 1
ATOM 660 C C . ARG A 1 92 ? 5.329 5.948 15.067 1.00 92.19 92 ARG A C 1
ATOM 662 O O . ARG A 1 92 ? 6.130 6.820 14.734 1.00 92.19 92 ARG A O 1
ATOM 669 N N . GLY A 1 93 ? 4.032 6.006 14.761 1.00 91.25 93 GLY A N 1
ATOM 670 C CA . GLY A 1 93 ? 3.396 7.202 14.226 1.00 91.25 93 GLY A CA 1
ATOM 671 C C . GLY A 1 93 ? 3.473 8.353 15.226 1.00 91.25 93 GLY A C 1
ATOM 672 O O . GLY A 1 93 ? 3.265 8.157 16.424 1.00 91.25 93 GLY A O 1
ATOM 673 N N . GLN A 1 94 ? 3.804 9.545 14.733 1.00 90.44 94 GLN A N 1
ATOM 674 C CA . GLN A 1 94 ? 3.865 10.781 15.515 1.00 90.44 94 GLN A CA 1
ATOM 675 C C . GLN A 1 94 ? 2.814 11.764 14.999 1.00 90.44 94 GLN A C 1
ATOM 677 O O . GLN A 1 94 ? 2.460 11.715 13.822 1.00 90.44 94 GLN A O 1
ATOM 682 N N . GLY A 1 95 ? 2.330 12.648 15.873 1.00 90.69 95 GLY A N 1
ATOM 683 C CA . GLY A 1 95 ? 1.313 13.641 15.527 1.00 90.69 95 GLY A CA 1
ATOM 684 C C . GLY A 1 95 ? -0.031 13.026 15.133 1.00 90.69 95 GLY A C 1
ATOM 685 O O . GLY A 1 95 ? -0.346 11.892 15.509 1.00 90.69 95 GLY A O 1
ATOM 686 N N . ASP A 1 96 ? -0.807 13.794 14.374 1.00 92.00 96 ASP A N 1
ATOM 687 C CA . ASP A 1 96 ? -2.132 13.385 13.922 1.00 92.00 96 ASP A CA 1
ATOM 688 C C . ASP A 1 96 ? -2.037 12.224 12.918 1.00 92.00 96 ASP A C 1
ATOM 690 O O . ASP A 1 96 ? -1.239 12.289 11.975 1.00 92.00 96 ASP A O 1
ATOM 694 N N . PRO A 1 97 ? -2.835 11.151 13.086 1.00 94.19 97 PRO A N 1
ATOM 695 C CA . PRO A 1 97 ? -2.801 10.019 12.175 1.00 94.19 97 PRO A CA 1
ATOM 696 C C . PRO A 1 97 ? -3.147 10.417 10.740 1.00 94.19 97 PRO A C 1
ATOM 698 O O . PRO A 1 97 ? -4.266 10.832 10.436 1.00 94.19 97 PRO A O 1
ATOM 701 N N . PHE A 1 98 ? -2.193 10.222 9.834 1.00 94.31 98 PHE A N 1
ATOM 702 C CA . PHE A 1 98 ? -2.366 10.495 8.414 1.00 94.31 98 PHE A CA 1
ATOM 703 C C . PHE A 1 98 ? -1.949 9.281 7.593 1.00 94.31 98 PHE A C 1
ATOM 705 O O . PHE A 1 98 ? -0.824 8.800 7.703 1.00 94.31 98 PHE A O 1
ATOM 712 N N . ILE A 1 99 ? -2.857 8.787 6.753 1.00 95.31 99 ILE A N 1
ATOM 713 C CA . ILE A 1 99 ? -2.586 7.662 5.862 1.00 95.31 99 ILE A CA 1
ATOM 714 C C . ILE A 1 99 ? -2.628 8.170 4.419 1.00 95.31 99 ILE A C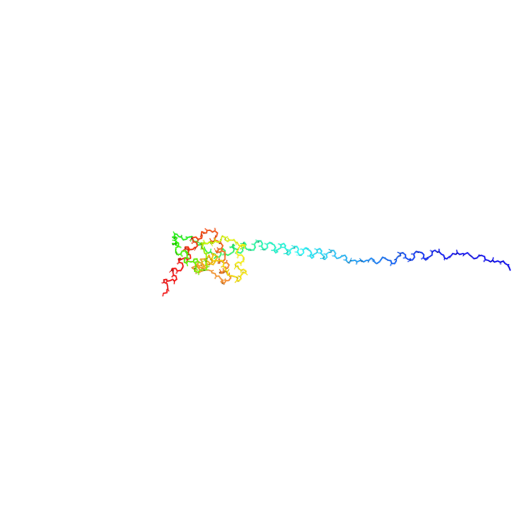 1
ATOM 716 O O . ILE A 1 99 ? -3.688 8.606 3.956 1.00 95.31 99 ILE A O 1
ATOM 720 N N . PRO A 1 100 ? -1.501 8.136 3.684 1.00 94.38 100 PRO A N 1
ATOM 721 C CA . PRO A 1 100 ? -1.468 8.628 2.318 1.00 94.38 100 PRO A CA 1
ATOM 722 C C . PRO A 1 100 ? -2.282 7.720 1.392 1.00 94.38 100 PRO A C 1
ATOM 724 O O . PRO A 1 100 ? -2.229 6.493 1.482 1.00 94.38 100 PRO A O 1
ATOM 727 N N . LYS A 1 101 ? -2.992 8.327 0.437 1.00 96.50 101 LYS A N 1
ATOM 728 C CA . LYS A 1 101 ? -3.641 7.588 -0.652 1.00 96.50 101 LYS A CA 1
ATOM 729 C C . LYS A 1 101 ? -2.573 7.077 -1.613 1.00 96.50 101 LYS A C 1
ATOM 731 O O . LYS A 1 101 ? -1.929 7.873 -2.297 1.00 96.50 101 LYS A O 1
ATOM 736 N N . LEU A 1 102 ? -2.393 5.762 -1.684 1.00 96.38 102 LEU A N 1
ATOM 737 C CA . LEU A 1 102 ? -1.369 5.159 -2.535 1.00 96.38 102 LEU A CA 1
ATOM 738 C C . LEU A 1 102 ? -1.909 4.876 -3.938 1.00 96.38 102 LEU A C 1
ATOM 740 O O . LEU A 1 102 ? -3.097 4.655 -4.149 1.00 96.38 102 LEU A O 1
ATOM 744 N N . ASN A 1 103 ? -1.017 4.843 -4.919 1.00 96.19 103 ASN A N 1
ATOM 745 C CA . ASN A 1 103 ? -1.261 4.306 -6.250 1.00 96.19 103 ASN A CA 1
ATOM 746 C C . ASN A 1 103 ? -0.107 3.354 -6.627 1.00 96.19 103 ASN A C 1
ATOM 748 O O . ASN A 1 103 ? 0.901 3.314 -5.919 1.00 96.19 103 ASN A O 1
ATOM 752 N N . PRO A 1 104 ? -0.216 2.584 -7.725 1.00 96.31 104 PRO A N 1
ATOM 753 C CA . PRO A 1 104 ? 0.803 1.591 -8.072 1.00 96.31 104 PRO A CA 1
ATOM 754 C C . PRO A 1 104 ? 2.222 2.144 -8.248 1.00 96.31 104 PRO A C 1
ATOM 756 O O . PRO A 1 104 ? 3.179 1.422 -7.996 1.00 96.31 104 PRO A O 1
ATOM 759 N N . TYR A 1 105 ? 2.376 3.419 -8.616 1.00 95.62 105 TYR A N 1
ATOM 760 C CA . TYR A 1 105 ? 3.685 4.063 -8.743 1.00 95.62 105 TYR A CA 1
ATOM 761 C C . TYR A 1 105 ? 4.164 4.657 -7.419 1.00 95.62 105 TYR A C 1
ATOM 763 O O . TYR A 1 105 ? 5.328 4.494 -7.063 1.00 95.62 105 TYR A O 1
ATOM 771 N N . SER A 1 106 ? 3.276 5.302 -6.655 1.00 94.25 106 SER A N 1
ATOM 772 C CA . SER A 1 106 ? 3.631 5.867 -5.347 1.00 94.25 106 SER A CA 1
ATOM 773 C C . SER A 1 106 ? 3.922 4.788 -4.302 1.00 94.25 106 SER A C 1
ATOM 775 O O . SER A 1 106 ? 4.504 5.092 -3.268 1.00 94.25 106 SER A O 1
ATOM 777 N N . PHE A 1 107 ? 3.535 3.535 -4.563 1.00 92.94 107 PHE A N 1
ATOM 778 C CA . PHE A 1 107 ? 3.870 2.391 -3.721 1.00 92.94 107 PHE A CA 1
ATOM 779 C C . PHE A 1 107 ? 5.303 1.864 -3.945 1.00 92.94 107 PHE A C 1
ATOM 781 O O . PHE A 1 107 ? 5.869 1.226 -3.059 1.00 92.94 107 PHE A O 1
ATOM 788 N N . LEU A 1 108 ? 5.916 2.137 -5.106 1.00 91.31 108 LEU A N 1
ATOM 789 C CA . LEU A 1 108 ? 7.232 1.592 -5.477 1.00 91.31 108 LEU A CA 1
ATOM 790 C C . LEU A 1 108 ? 8.348 1.883 -4.459 1.00 91.31 108 LEU A C 1
ATOM 792 O O . LEU A 1 108 ? 9.107 0.955 -4.165 1.00 91.31 108 LEU A O 1
ATOM 796 N N . PRO A 1 109 ? 8.453 3.091 -3.865 1.00 90.31 109 PRO A N 1
ATOM 797 C CA . PRO A 1 109 ? 9.477 3.365 -2.860 1.00 90.31 109 PRO A CA 1
ATOM 798 C C . PRO A 1 109 ? 9.391 2.435 -1.646 1.00 90.31 109 PRO A C 1
ATOM 800 O O . PRO A 1 109 ? 10.422 2.073 -1.093 1.00 90.31 109 PRO A O 1
ATOM 803 N N . TYR A 1 110 ? 8.193 1.991 -1.255 1.00 87.62 110 TYR A N 1
ATOM 804 C CA . TYR A 1 110 ? 8.010 1.101 -0.102 1.00 87.62 110 TYR A CA 1
ATOM 805 C C . TYR A 1 110 ? 8.417 -0.347 -0.401 1.00 87.62 110 TYR A C 1
ATOM 807 O O . TYR A 1 110 ? 8.770 -1.082 0.515 1.00 87.62 110 TYR A O 1
ATOM 815 N N . VAL A 1 111 ? 8.401 -0.754 -1.674 1.00 83.88 111 VAL A N 1
ATOM 816 C CA . VAL A 1 111 ? 8.866 -2.084 -2.106 1.00 83.88 111 VAL A CA 1
ATOM 817 C C . VAL A 1 111 ? 10.380 -2.101 -2.310 1.00 83.88 111 VAL A C 1
ATOM 819 O O . VAL A 1 111 ? 11.030 -3.101 -2.018 1.00 83.88 111 VAL A O 1
ATOM 822 N N . ALA A 1 112 ? 10.945 -1.006 -2.821 1.00 82.81 112 ALA A N 1
ATOM 823 C CA . ALA A 1 112 ? 12.365 -0.912 -3.151 1.00 82.81 112 ALA A CA 1
ATOM 824 C C . ALA A 1 112 ? 13.257 -0.507 -1.963 1.00 82.81 112 ALA A C 1
ATOM 826 O O . ALA A 1 112 ? 14.472 -0.684 -2.027 1.00 82.81 112 ALA A O 1
ATOM 827 N N . SER A 1 113 ? 12.680 0.068 -0.904 1.00 80.12 113 SER A N 1
ATOM 828 C CA . SER A 1 113 ? 13.434 0.635 0.214 1.00 80.12 113 SER A CA 1
ATOM 829 C C . SER A 1 113 ? 13.575 -0.324 1.394 1.00 80.12 113 SER A C 1
ATOM 831 O O . SER A 1 113 ? 12.638 -1.024 1.772 1.00 80.12 113 SER A O 1
ATOM 833 N N . THR A 1 114 ? 14.746 -0.286 2.031 1.00 71.62 114 THR A N 1
ATOM 834 C CA . THR A 1 114 ? 15.017 -0.886 3.348 1.00 71.62 114 THR A CA 1
ATOM 835 C C . THR A 1 114 ? 14.834 0.110 4.500 1.00 71.62 114 THR A C 1
ATOM 837 O O . THR A 1 114 ? 14.991 -0.258 5.664 1.00 71.62 114 THR A O 1
ATOM 840 N N . ALA A 1 115 ? 14.529 1.375 4.192 1.00 67.00 115 ALA A N 1
ATOM 841 C CA . ALA A 1 115 ? 14.325 2.428 5.179 1.00 67.00 115 ALA A CA 1
ATOM 842 C C . ALA A 1 115 ? 13.031 2.209 5.992 1.00 67.00 115 ALA A C 1
ATOM 844 O O . ALA A 1 115 ? 12.146 1.464 5.556 1.00 67.00 115 ALA A O 1
ATOM 845 N N . PRO A 1 116 ? 12.887 2.871 7.160 1.00 60.47 116 PRO A N 1
ATOM 846 C CA . PRO A 1 116 ? 11.664 2.809 7.952 1.00 60.47 116 PRO A CA 1
ATOM 847 C C . PRO A 1 116 ? 10.445 3.171 7.102 1.00 60.47 116 PRO A C 1
ATOM 849 O O . PRO A 1 116 ? 10.412 4.224 6.465 1.00 60.47 116 PRO A O 1
ATOM 852 N N . GLN A 1 117 ? 9.458 2.277 7.072 1.00 79.25 117 GLN A N 1
ATOM 853 C CA . GLN A 1 117 ? 8.242 2.505 6.305 1.00 79.25 117 GLN A CA 1
ATOM 854 C C . GLN A 1 117 ? 7.331 3.506 7.011 1.00 79.25 117 GLN A C 1
ATOM 856 O O . GLN A 1 117 ? 7.268 3.556 8.240 1.00 79.25 117 GLN A O 1
ATOM 861 N N . ASP A 1 118 ? 6.613 4.284 6.203 1.00 91.00 118 ASP A N 1
ATOM 862 C CA . ASP A 1 118 ? 5.580 5.200 6.670 1.00 91.00 118 ASP A CA 1
ATOM 863 C C . ASP A 1 118 ? 4.559 4.450 7.558 1.00 91.00 118 ASP A C 1
ATOM 865 O O . ASP A 1 118 ? 4.053 3.396 7.148 1.00 91.00 118 ASP A O 1
ATOM 869 N N . PRO A 1 119 ? 4.245 4.960 8.765 1.00 94.00 119 PRO A N 1
ATOM 870 C CA . PRO A 1 119 ? 3.324 4.310 9.697 1.00 94.00 119 PRO A CA 1
ATOM 871 C C . PRO A 1 119 ? 1.949 4.000 9.092 1.00 94.00 119 PRO A C 1
ATOM 873 O O . PRO A 1 119 ? 1.385 2.932 9.347 1.00 94.00 119 PRO A O 1
ATOM 876 N N . GLY A 1 120 ? 1.417 4.890 8.250 1.00 94.62 120 GLY A N 1
ATOM 877 C CA . GLY A 1 120 ? 0.134 4.696 7.581 1.00 94.62 120 GLY A CA 1
ATOM 878 C C . GLY A 1 120 ? 0.173 3.555 6.570 1.00 94.62 120 GLY A C 1
ATOM 879 O O . GLY A 1 120 ? -0.769 2.757 6.497 1.00 94.62 120 GLY A O 1
ATOM 880 N N . VAL A 1 121 ? 1.282 3.418 5.840 1.00 94.88 121 VAL A N 1
ATOM 881 C CA . VAL A 1 121 ? 1.502 2.292 4.919 1.00 94.88 121 VAL A CA 1
ATOM 882 C C . VAL A 1 121 ? 1.631 0.974 5.679 1.00 94.88 121 VAL A C 1
ATOM 884 O O . VAL A 1 121 ? 1.005 -0.009 5.280 1.00 94.88 121 VAL A O 1
ATOM 887 N N . LEU A 1 122 ? 2.353 0.954 6.803 1.00 94.06 122 LEU A N 1
ATOM 888 C CA . LEU A 1 122 ? 2.492 -0.238 7.649 1.00 94.06 122 LEU A CA 1
ATOM 889 C C . LEU A 1 122 ? 1.150 -0.719 8.208 1.00 94.06 122 LEU A C 1
ATOM 891 O O . LEU A 1 122 ? 0.841 -1.909 8.126 1.00 94.06 122 LEU A O 1
ATOM 895 N N . ILE A 1 123 ? 0.333 0.194 8.739 1.00 95.94 123 ILE A N 1
ATOM 896 C CA . ILE A 1 123 ? -1.004 -0.147 9.249 1.00 95.94 123 ILE A CA 1
ATOM 897 C C . ILE A 1 123 ? -1.878 -0.675 8.109 1.00 95.94 123 ILE A C 1
ATOM 899 O O . ILE A 1 123 ? -2.540 -1.703 8.259 1.00 95.94 123 ILE A O 1
ATOM 903 N N . SER A 1 124 ? -1.852 -0.014 6.951 1.00 96.50 124 SER A N 1
ATOM 904 C CA . SER A 1 124 ? -2.631 -0.434 5.782 1.00 96.50 124 SER A CA 1
ATOM 905 C C . SER A 1 124 ? -2.208 -1.821 5.286 1.00 96.50 124 SER A C 1
ATOM 907 O O . SER A 1 124 ? -3.065 -2.661 5.006 1.00 96.50 124 SER A O 1
ATOM 909 N N . TRP A 1 125 ? -0.900 -2.098 5.258 1.00 95.12 125 TRP A N 1
ATOM 910 C CA . TRP A 1 125 ? -0.354 -3.423 4.968 1.00 95.12 125 TRP A CA 1
ATOM 911 C C . TRP A 1 125 ? -0.797 -4.461 5.997 1.00 95.12 125 TRP A C 1
ATOM 913 O O . TRP A 1 125 ? -1.160 -5.578 5.629 1.00 95.12 125 TRP A O 1
ATOM 923 N N . GLN A 1 126 ? -0.806 -4.122 7.286 1.00 94.31 126 GLN A N 1
ATOM 924 C CA . GLN A 1 126 ? -1.257 -5.029 8.339 1.00 94.31 126 GLN A CA 1
ATOM 925 C C . GLN A 1 126 ? -2.742 -5.386 8.178 1.00 94.31 126 GLN A C 1
ATOM 927 O O . GLN A 1 126 ? -3.102 -6.561 8.274 1.00 94.31 126 GLN A O 1
ATOM 932 N N . VAL A 1 127 ? -3.600 -4.406 7.878 1.00 95.56 127 VAL A N 1
ATOM 933 C CA . VAL A 1 127 ? -5.025 -4.646 7.592 1.00 95.56 127 VAL A CA 1
ATOM 934 C C . VAL A 1 127 ? -5.181 -5.534 6.353 1.00 95.56 127 VAL A C 1
ATOM 936 O O . VAL A 1 127 ? -5.882 -6.546 6.412 1.00 95.56 127 VAL A O 1
ATOM 939 N N . ALA A 1 128 ? -4.487 -5.208 5.257 1.00 95.31 128 ALA A N 1
ATOM 940 C CA . ALA A 1 128 ? -4.528 -5.978 4.017 1.00 95.31 128 ALA A CA 1
ATOM 941 C C . ALA A 1 128 ? -4.058 -7.426 4.225 1.00 95.31 128 ALA A C 1
ATOM 943 O O . ALA A 1 128 ? -4.783 -8.373 3.930 1.00 95.31 128 ALA A O 1
ATOM 944 N N . SER A 1 129 ? -2.857 -7.612 4.771 1.00 92.75 129 SER A N 1
ATOM 945 C CA . SER A 1 129 ? -2.256 -8.928 5.000 1.00 92.75 129 SER A CA 1
ATOM 946 C C . SER A 1 129 ? -3.083 -9.793 5.948 1.00 92.75 129 SER A C 1
ATOM 948 O O . SER A 1 129 ? -3.215 -10.992 5.702 1.00 92.75 129 SER A O 1
ATOM 950 N N . THR A 1 130 ? -3.702 -9.206 6.977 1.00 92.12 130 THR A N 1
ATOM 951 C CA . THR A 1 130 ? -4.576 -9.960 7.883 1.00 92.12 130 THR A CA 1
ATOM 952 C C . THR A 1 130 ? -5.852 -10.414 7.178 1.00 92.12 130 THR A C 1
ATOM 954 O O . THR A 1 130 ? -6.201 -11.590 7.270 1.00 92.12 130 THR A O 1
ATOM 957 N N . HIS A 1 131 ? -6.499 -9.538 6.399 1.00 92.62 131 HIS A N 1
ATOM 958 C CA . HIS A 1 131 ? -7.656 -9.922 5.575 1.00 92.62 131 HIS A CA 1
ATOM 959 C C . HIS A 1 131 ? -7.312 -11.070 4.621 1.00 92.62 131 HIS A C 1
ATOM 961 O O . HIS A 1 131 ? -8.072 -12.032 4.490 1.00 92.62 131 HIS A O 1
ATOM 967 N N . LEU A 1 132 ? -6.134 -11.005 3.997 1.00 92.00 132 LEU A N 1
ATOM 968 C CA . LEU A 1 132 ? -5.647 -12.060 3.118 1.00 92.00 132 LEU A CA 1
ATOM 969 C C . LEU A 1 132 ? -5.440 -13.387 3.871 1.00 92.00 132 LEU A C 1
ATOM 971 O O . LEU A 1 132 ? -5.880 -14.445 3.418 1.00 92.00 132 LEU A O 1
ATOM 975 N N . LEU A 1 133 ? -4.816 -13.351 5.050 1.00 89.50 133 LEU A N 1
ATOM 976 C CA . LEU A 1 133 ? -4.612 -14.542 5.883 1.00 89.50 133 LEU A CA 1
ATOM 977 C C . LEU A 1 133 ? -5.925 -15.197 6.339 1.00 89.50 133 LEU A C 1
ATOM 979 O O . LEU A 1 133 ? -5.958 -16.418 6.499 1.00 89.50 133 LEU A O 1
ATOM 983 N N . GLU A 1 134 ? -6.993 -14.420 6.523 1.00 88.06 134 GLU A N 1
ATOM 984 C CA . GLU A 1 134 ? -8.328 -14.931 6.863 1.00 88.06 134 GLU A CA 1
ATOM 985 C C . GLU A 1 134 ? -9.032 -15.579 5.654 1.00 88.06 134 GLU A C 1
ATOM 987 O O . GLU A 1 134 ? -9.748 -16.566 5.813 1.00 88.06 134 GLU A O 1
ATOM 992 N N . HIS A 1 135 ? -8.772 -15.102 4.433 1.00 84.69 135 HIS A N 1
ATOM 993 C CA . HIS A 1 135 ? -9.440 -15.550 3.200 1.00 84.69 135 HIS A CA 1
ATOM 994 C C . HIS A 1 135 ? -8.558 -16.464 2.320 1.00 84.69 135 HIS A C 1
ATOM 996 O O . HIS A 1 135 ? -8.681 -16.460 1.091 1.00 84.69 135 HIS A O 1
ATOM 1002 N N . ARG A 1 136 ? -7.660 -17.244 2.948 1.00 68.94 136 ARG A N 1
ATOM 1003 C CA . ARG A 1 136 ? -6.528 -17.965 2.321 1.00 68.94 136 ARG A CA 1
ATOM 1004 C C . ARG A 1 136 ? -6.825 -18.570 0.943 1.00 68.94 136 ARG A C 1
ATOM 1006 O O . ARG A 1 136 ? -7.583 -19.533 0.821 1.00 68.94 136 ARG A O 1
ATOM 1013 N N . ARG A 1 137 ? -6.090 -18.102 -0.076 1.00 63.56 137 ARG A N 1
ATOM 1014 C CA . ARG A 1 137 ? -5.987 -18.783 -1.382 1.00 63.56 137 ARG A CA 1
ATOM 1015 C C . ARG A 1 137 ? -4.662 -18.570 -2.135 1.00 63.56 137 ARG A C 1
ATOM 1017 O O . ARG A 1 137 ? -4.626 -18.720 -3.352 1.00 63.56 137 ARG A O 1
ATOM 1024 N N . TYR A 1 138 ? -3.568 -18.218 -1.460 1.00 68.62 138 TYR A N 1
ATOM 1025 C CA . TYR A 1 138 ? -2.319 -17.874 -2.161 1.00 68.62 138 TYR A CA 1
ATOM 1026 C C . TYR A 1 138 ? -1.466 -19.104 -2.450 1.00 68.62 138 TYR A C 1
ATOM 1028 O O . TYR A 1 138 ? -1.171 -19.907 -1.565 1.00 68.62 138 TYR A O 1
ATOM 1036 N N . ARG A 1 139 ? -1.011 -19.217 -3.698 1.00 71.88 139 ARG A N 1
ATOM 1037 C CA . ARG A 1 139 ? -0.054 -20.231 -4.153 1.00 71.88 139 ARG A CA 1
ATOM 1038 C C . ARG A 1 139 ? 1.386 -19.752 -3.940 1.00 71.88 139 ARG A C 1
ATOM 1040 O O . ARG A 1 139 ? 2.132 -19.574 -4.894 1.00 71.88 139 ARG A O 1
ATOM 1047 N N . GLY A 1 140 ? 1.765 -19.521 -2.685 1.00 85.69 140 GLY A N 1
ATOM 1048 C CA . GLY A 1 140 ? 3.138 -19.173 -2.303 1.00 85.69 140 GLY A CA 1
ATOM 1049 C C . GLY A 1 140 ? 3.373 -17.700 -1.957 1.00 85.69 140 GLY A C 1
ATOM 1050 O O . GLY A 1 140 ? 2.502 -16.843 -2.111 1.00 85.69 140 GLY A O 1
ATOM 1051 N N . MET A 1 141 ? 4.585 -17.435 -1.461 1.00 89.56 141 MET A N 1
ATOM 1052 C CA . MET A 1 141 ? 4.981 -16.170 -0.829 1.00 89.56 141 MET A CA 1
ATOM 1053 C C . MET A 1 141 ? 4.872 -14.965 -1.774 1.00 89.56 141 MET A C 1
ATOM 1055 O O . MET A 1 141 ? 4.361 -13.918 -1.389 1.00 89.56 141 MET A O 1
ATOM 1059 N N . PHE A 1 142 ? 5.281 -15.128 -3.037 1.00 90.88 142 PHE A N 1
ATOM 1060 C CA . PHE A 1 142 ? 5.211 -14.063 -4.041 1.00 90.88 142 PHE A CA 1
ATOM 1061 C C . PHE A 1 142 ? 3.777 -13.554 -4.248 1.00 90.88 142 PHE A C 1
ATOM 1063 O O . PHE A 1 142 ? 3.529 -12.353 -4.190 1.00 90.88 142 PHE A O 1
ATOM 1070 N N . TRP A 1 143 ? 2.818 -14.470 -4.417 1.00 91.00 143 TRP A N 1
ATOM 1071 C CA . TRP A 1 143 ? 1.410 -14.117 -4.607 1.00 91.00 143 TRP A CA 1
ATOM 1072 C C . TRP A 1 143 ? 0.801 -13.469 -3.370 1.00 91.00 143 TRP A C 1
ATOM 1074 O O . TRP A 1 143 ? -0.022 -12.567 -3.508 1.00 91.00 143 TRP A O 1
ATOM 1084 N N . TRP A 1 144 ? 1.216 -13.891 -2.173 1.00 91.31 144 TRP A N 1
ATOM 1085 C CA . TRP A 1 144 ? 0.794 -13.242 -0.935 1.00 91.31 144 TRP A CA 1
ATOM 1086 C C . TRP A 1 144 ? 1.279 -11.791 -0.875 1.00 91.31 144 TRP A C 1
ATOM 1088 O O . TRP A 1 144 ? 0.471 -10.900 -0.616 1.00 91.31 144 TRP A O 1
ATOM 1098 N N . HIS A 1 145 ? 2.549 -11.529 -1.206 1.00 91.81 145 HIS A N 1
ATOM 1099 C CA . HIS A 1 145 ? 3.064 -10.161 -1.225 1.00 91.81 145 HIS A CA 1
ATOM 1100 C C . HIS A 1 145 ? 2.421 -9.293 -2.306 1.00 91.81 145 HIS A C 1
ATOM 1102 O O . HIS A 1 145 ? 2.039 -8.158 -2.025 1.00 91.81 145 HIS A O 1
ATOM 1108 N N . LEU A 1 146 ? 2.267 -9.824 -3.522 1.00 94.06 146 LEU A N 1
ATOM 1109 C CA . LEU A 1 146 ? 1.657 -9.100 -4.637 1.00 94.06 146 LEU A CA 1
ATOM 1110 C C . LEU A 1 146 ? 0.197 -8.734 -4.334 1.00 94.06 146 LEU A C 1
ATOM 1112 O O . LEU A 1 146 ? -0.198 -7.580 -4.496 1.00 94.06 146 LEU A O 1
ATOM 1116 N N . SER A 1 147 ? -0.579 -9.695 -3.824 1.00 94.38 147 SER A N 1
ATOM 1117 C CA . SER A 1 147 ? -1.966 -9.456 -3.404 1.00 94.38 147 SER A CA 1
ATOM 1118 C C . SER A 1 147 ? -2.024 -8.483 -2.227 1.00 94.38 147 SER A C 1
ATOM 1120 O O . SER A 1 147 ? -2.883 -7.607 -2.194 1.00 94.38 147 SER A O 1
ATOM 1122 N N . GLY A 1 148 ? -1.091 -8.599 -1.275 1.00 94.38 148 GLY A N 1
ATOM 1123 C CA . GLY A 1 148 ? -0.974 -7.695 -0.129 1.00 94.38 148 GLY A CA 1
ATOM 1124 C C . GLY A 1 148 ? -0.721 -6.256 -0.556 1.00 94.38 148 GLY A C 1
ATOM 1125 O O . GLY A 1 148 ? -1.396 -5.346 -0.077 1.00 94.38 148 GLY A O 1
ATOM 1126 N N . ALA A 1 149 ? 0.188 -6.045 -1.507 1.00 95.69 149 ALA A N 1
ATOM 1127 C CA . ALA A 1 149 ? 0.528 -4.721 -2.016 1.00 95.69 149 ALA A CA 1
ATOM 1128 C C . ALA A 1 149 ? -0.653 -4.114 -2.780 1.00 95.69 149 ALA A C 1
ATOM 1130 O O . ALA A 1 149 ? -1.054 -2.979 -2.512 1.00 95.69 149 ALA A O 1
ATOM 1131 N N . ALA A 1 150 ? -1.268 -4.895 -3.673 1.00 96.69 150 ALA A N 1
ATOM 1132 C CA . ALA A 1 150 ? -2.440 -4.466 -4.423 1.00 96.69 150 ALA A CA 1
ATOM 1133 C C . ALA A 1 150 ? -3.611 -4.105 -3.496 1.00 96.69 150 ALA A C 1
ATOM 1135 O O . ALA A 1 150 ? -4.227 -3.047 -3.650 1.00 96.69 150 ALA A O 1
ATOM 1136 N N . LEU A 1 151 ? -3.871 -4.932 -2.481 1.00 96.81 151 LEU A N 1
ATOM 1137 C CA . LEU A 1 151 ? -4.929 -4.676 -1.513 1.00 96.81 151 LEU A CA 1
ATOM 1138 C C . LEU A 1 151 ? -4.615 -3.473 -0.612 1.00 96.81 151 LEU A C 1
ATOM 1140 O O . LEU A 1 151 ? -5.513 -2.691 -0.321 1.00 96.81 151 LEU A O 1
ATOM 1144 N N . THR A 1 152 ? -3.352 -3.261 -0.236 1.00 97.38 152 THR A N 1
ATOM 1145 C CA . THR A 1 152 ? -2.914 -2.063 0.505 1.00 97.38 152 THR A CA 1
ATOM 1146 C C . THR A 1 152 ? -3.202 -0.787 -0.292 1.00 97.38 152 THR A C 1
ATOM 1148 O O . THR A 1 152 ? -3.786 0.166 0.231 1.00 97.38 152 THR A O 1
ATOM 1151 N N . ILE A 1 153 ? -2.863 -0.777 -1.586 1.00 97.75 153 ILE A N 1
ATOM 1152 C CA . ILE A 1 153 ? -3.185 0.335 -2.493 1.00 97.75 153 ILE A CA 1
ATOM 1153 C C . ILE A 1 153 ? -4.703 0.524 -2.593 1.00 97.75 153 ILE A C 1
ATOM 1155 O O . ILE A 1 153 ? -5.195 1.646 -2.524 1.00 97.75 153 ILE A O 1
ATOM 1159 N N . TRP A 1 154 ? -5.470 -0.557 -2.745 1.00 98.06 154 TRP A N 1
ATOM 1160 C CA . TRP A 1 154 ? -6.927 -0.461 -2.827 1.00 98.06 154 TRP A CA 1
ATOM 1161 C C . TRP A 1 154 ? -7.541 0.102 -1.536 1.00 98.06 154 TRP A C 1
ATOM 1163 O O . TRP A 1 154 ? -8.349 1.025 -1.614 1.00 98.06 154 TRP A O 1
ATOM 1173 N N . ILE A 1 155 ? -7.122 -0.375 -0.361 1.00 97.88 155 ILE A N 1
ATOM 1174 C CA . ILE A 1 155 ? -7.624 0.094 0.939 1.00 97.88 155 ILE A CA 1
ATOM 1175 C C . ILE A 1 155 ? -7.339 1.587 1.116 1.00 97.88 155 ILE A C 1
ATOM 1177 O O . ILE A 1 155 ? -8.266 2.356 1.342 1.00 97.88 155 ILE A O 1
ATOM 1181 N N . THR A 1 156 ? -6.090 2.023 0.931 1.00 97.69 156 THR A N 1
ATOM 1182 C CA . THR A 1 156 ? -5.715 3.441 1.110 1.00 97.69 156 THR A CA 1
ATOM 1183 C C . THR A 1 156 ? -6.416 4.390 0.136 1.00 97.69 156 THR A C 1
ATOM 1185 O O . THR A 1 156 ? -6.545 5.577 0.419 1.00 97.69 156 THR A O 1
ATOM 1188 N N . ARG A 1 157 ? -6.895 3.898 -1.014 1.00 97.19 157 ARG A N 1
ATOM 1189 C CA . ARG A 1 157 ? -7.668 4.704 -1.975 1.00 97.19 157 ARG A CA 1
ATOM 1190 C C . ARG A 1 157 ? -9.154 4.789 -1.651 1.00 97.19 157 ARG A C 1
ATOM 1192 O O . ARG A 1 157 ? -9.770 5.796 -1.996 1.00 97.19 157 ARG A O 1
ATOM 1199 N N . ASN A 1 158 ? -9.720 3.739 -1.062 1.00 97.69 158 ASN A N 1
ATOM 1200 C CA . ASN A 1 158 ? -11.166 3.597 -0.887 1.00 97.69 158 ASN A CA 1
ATOM 1201 C C . ASN A 1 158 ? -11.630 3.849 0.550 1.00 97.69 158 ASN A C 1
ATOM 1203 O O . ASN A 1 158 ? -12.816 4.090 0.759 1.00 97.69 158 ASN A O 1
ATOM 1207 N N . TRP A 1 159 ? -10.735 3.761 1.534 1.00 97.81 159 TRP A N 1
ATOM 1208 C CA . TRP A 1 159 ? -11.054 3.943 2.949 1.00 97.81 159 TRP A CA 1
ATOM 1209 C C . TRP A 1 159 ? -10.444 5.238 3.490 1.00 97.81 159 TRP A C 1
ATOM 1211 O O . TRP A 1 159 ? -9.424 5.716 2.992 1.00 97.81 159 TRP A O 1
ATOM 1221 N N . SER A 1 160 ? -11.067 5.802 4.525 1.00 97.38 160 SER A N 1
ATOM 1222 C CA . SER A 1 160 ? -10.504 6.922 5.284 1.00 97.38 160 SER A CA 1
ATOM 1223 C C . SER A 1 160 ? -9.440 6.452 6.287 1.00 97.38 160 SER A C 1
ATOM 1225 O O . SER A 1 160 ? -9.391 5.271 6.649 1.00 97.38 160 SER A O 1
ATOM 1227 N N . SER A 1 161 ? -8.601 7.372 6.776 1.00 97.19 161 SER A N 1
ATOM 1228 C CA . SER A 1 161 ? -7.588 7.071 7.800 1.00 97.19 161 SER A CA 1
ATOM 1229 C C . SER A 1 161 ? -8.220 6.450 9.050 1.00 97.19 161 SER A C 1
ATOM 1231 O O . SER A 1 161 ? -7.735 5.443 9.567 1.00 97.19 161 SER A O 1
ATOM 1233 N N . GLU A 1 162 ? -9.355 6.992 9.488 1.00 97.00 162 GLU A N 1
ATOM 1234 C CA . GLU A 1 162 ? -10.106 6.535 10.660 1.00 97.00 162 GLU A CA 1
ATOM 1235 C C . GLU A 1 162 ? -10.668 5.129 10.439 1.00 97.00 162 GLU A C 1
ATOM 1237 O O . GLU A 1 162 ? -10.649 4.307 11.355 1.00 97.00 162 GLU A O 1
ATOM 1242 N N . GLN A 1 163 ? -11.132 4.816 9.222 1.00 97.81 163 GLN A N 1
ATOM 1243 C CA . GLN A 1 163 ? -11.609 3.476 8.868 1.00 97.81 163 GLN A CA 1
ATOM 1244 C C . GLN A 1 163 ? -10.470 2.454 8.902 1.00 97.81 163 GLN A C 1
ATOM 1246 O O . GLN A 1 163 ? -10.638 1.361 9.443 1.00 97.81 163 GLN A O 1
ATOM 1251 N N . ILE A 1 164 ? -9.295 2.803 8.377 1.00 97.75 164 ILE A N 1
ATOM 1252 C CA . ILE A 1 164 ? -8.123 1.918 8.381 1.00 97.75 164 ILE A CA 1
ATOM 1253 C C . ILE A 1 164 ? -7.631 1.681 9.817 1.00 97.75 164 ILE A C 1
ATOM 1255 O O . ILE A 1 164 ? -7.420 0.533 10.213 1.00 97.75 164 ILE A O 1
ATOM 1259 N N . LEU A 1 165 ? -7.525 2.735 10.632 1.00 97.25 165 LEU A N 1
ATOM 1260 C CA . LEU A 1 165 ? -7.144 2.636 12.048 1.00 97.25 165 LEU A CA 1
ATOM 1261 C C . LEU A 1 165 ? -8.167 1.837 12.863 1.00 97.25 165 LEU A C 1
ATOM 1263 O O . LEU A 1 165 ? -7.795 1.009 13.697 1.00 97.25 165 LEU A O 1
ATOM 1267 N N . SER A 1 166 ? -9.456 2.034 12.586 1.00 97.38 166 SER A N 1
ATOM 1268 C CA . SER A 1 166 ? -10.539 1.276 13.218 1.00 97.38 166 SER A CA 1
ATOM 1269 C C . SER A 1 166 ? -10.530 -0.197 12.818 1.00 97.38 166 SER A C 1
ATOM 1271 O O . SER A 1 166 ? -10.836 -1.063 13.634 1.00 97.38 166 SER A O 1
ATOM 1273 N N . ALA A 1 167 ? -10.162 -0.518 11.577 1.00 96.62 167 ALA A N 1
ATOM 1274 C CA . ALA A 1 167 ? -9.970 -1.902 11.164 1.00 96.62 167 ALA A CA 1
ATOM 1275 C C . ALA A 1 167 ? -8.762 -2.527 11.880 1.00 96.62 167 ALA A C 1
ATOM 1277 O O . ALA A 1 167 ? -8.860 -3.639 12.400 1.00 96.62 167 ALA A O 1
ATOM 1278 N N . ALA A 1 168 ? -7.654 -1.791 11.979 1.00 95.38 168 ALA A N 1
ATOM 1279 C CA . ALA A 1 168 ? -6.444 -2.226 12.670 1.00 95.38 168 ALA A CA 1
ATOM 1280 C C . ALA A 1 168 ? -6.674 -2.514 14.169 1.00 95.38 168 ALA A C 1
ATOM 1282 O O . ALA A 1 168 ? -6.186 -3.524 14.689 1.00 95.38 168 ALA A O 1
ATOM 1283 N N . SER A 1 169 ? -7.464 -1.686 14.862 1.00 94.88 169 SER A N 1
ATOM 1284 C CA . SER A 1 169 ? -7.750 -1.870 16.292 1.00 94.88 169 SER A CA 1
ATOM 1285 C C . SER A 1 169 ? -8.502 -3.171 16.596 1.00 94.88 169 SER A C 1
ATOM 1287 O O . SER A 1 169 ? -8.207 -3.835 17.594 1.00 94.88 169 SER A O 1
ATOM 1289 N N . ARG A 1 170 ? -9.399 -3.603 15.699 1.00 90.50 170 ARG A N 1
ATOM 1290 C CA . ARG A 1 170 ? -10.144 -4.869 15.829 1.00 90.50 170 ARG A CA 1
ATOM 1291 C C . ARG A 1 170 ? -9.224 -6.086 15.834 1.00 90.50 170 ARG A C 1
ATOM 1293 O O . ARG A 1 170 ? -9.479 -7.044 16.562 1.00 90.50 170 ARG A O 1
ATOM 1300 N N . PHE A 1 171 ? -8.154 -6.070 15.040 1.00 83.69 171 PHE A N 1
ATOM 1301 C CA . PHE A 1 171 ? -7.182 -7.166 15.028 1.00 83.69 171 PHE A CA 1
ATOM 1302 C C . PHE A 1 171 ? -6.379 -7.218 16.330 1.00 83.69 171 PHE A C 1
ATOM 1304 O O . PHE A 1 171 ? -6.181 -8.300 16.882 1.00 83.69 171 PHE A O 1
ATOM 1311 N N . LYS A 1 172 ? -5.979 -6.055 16.862 1.00 83.12 172 LYS A N 1
ATOM 1312 C CA . LYS A 1 172 ? -5.272 -5.973 18.149 1.00 83.12 172 LYS A CA 1
ATOM 1313 C C . LYS A 1 172 ? -6.133 -6.515 19.293 1.00 83.12 172 LYS A C 1
ATOM 1315 O O . LYS A 1 172 ? -5.654 -7.339 20.063 1.00 83.12 172 LYS A O 1
ATOM 1320 N N . ALA A 1 173 ? -7.411 -6.133 19.342 1.00 79.69 173 ALA A N 1
ATOM 1321 C CA . ALA A 1 173 ? -8.355 -6.629 20.344 1.00 79.69 173 ALA A CA 1
ATOM 1322 C C . ALA A 1 173 ? -8.542 -8.158 20.276 1.00 79.69 173 ALA A C 1
ATOM 1324 O O . ALA A 1 173 ? -8.538 -8.823 21.310 1.00 79.69 173 ALA A O 1
ATOM 1325 N N . ARG A 1 174 ? -8.635 -8.735 19.068 1.00 76.75 174 ARG A N 1
ATOM 1326 C CA . ARG A 1 174 ? -8.741 -10.194 18.887 1.00 76.75 174 ARG A CA 1
ATOM 1327 C C . ARG A 1 174 ? -7.490 -10.947 19.341 1.00 76.75 174 ARG A C 1
ATOM 1329 O O . ARG A 1 174 ? -7.619 -11.979 19.988 1.00 76.75 174 ARG A O 1
ATOM 1336 N N . GLY A 1 175 ? -6.298 -10.425 19.046 1.00 71.06 175 GLY A N 1
ATOM 1337 C CA . GLY A 1 175 ? -5.035 -11.044 19.467 1.00 71.06 175 GLY A CA 1
ATOM 1338 C C . GLY A 1 175 ? -4.788 -11.008 20.981 1.00 71.06 175 GLY A C 1
ATOM 1339 O O . GLY A 1 175 ? -4.040 -11.839 21.493 1.00 71.06 175 GLY A O 1
ATOM 1340 N N . SER A 1 176 ? -5.415 -10.069 21.697 1.00 69.50 176 SER A N 1
ATOM 1341 C CA . SER A 1 176 ? -5.391 -10.007 23.164 1.00 69.50 176 SER A CA 1
ATOM 1342 C C . SER A 1 176 ? -6.350 -10.996 23.831 1.00 69.50 176 SER A C 1
ATOM 1344 O O . SER A 1 176 ? -6.091 -11.389 24.957 1.00 69.50 176 SER A O 1
ATOM 1346 N N . ALA A 1 177 ? -7.431 -11.404 23.160 1.00 65.88 177 ALA A N 1
ATOM 1347 C CA . ALA A 1 177 ? -8.419 -12.341 23.707 1.00 65.88 177 ALA A CA 1
ATOM 1348 C C . ALA A 1 177 ? -8.034 -13.823 23.531 1.00 65.88 177 ALA A C 1
ATOM 1350 O O . ALA A 1 177 ? -8.664 -14.697 24.116 1.00 65.88 177 ALA A O 1
ATOM 1351 N N . SER A 1 178 ? -7.032 -14.117 22.696 1.00 58.56 178 SER A N 1
ATOM 1352 C CA . SER A 1 178 ? -6.569 -15.477 22.394 1.00 58.56 178 SER A CA 1
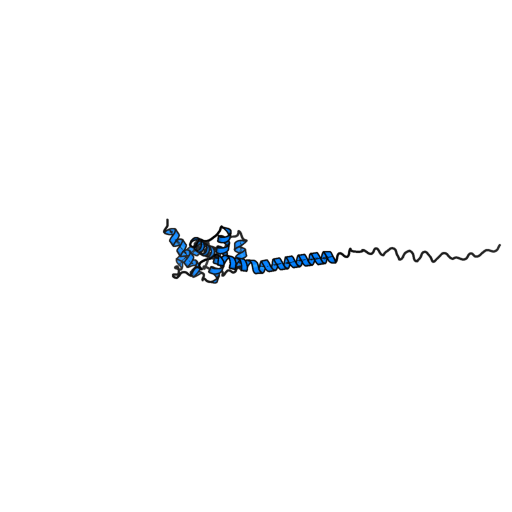ATOM 1353 C C . SER A 1 178 ? -5.301 -15.892 23.155 1.00 58.56 178 SER A C 1
ATOM 1355 O O . SER A 1 178 ? -4.679 -16.884 22.777 1.00 58.56 178 SER A O 1
ATOM 1357 N N . ARG A 1 179 ? -4.865 -15.108 24.146 1.00 47.72 179 ARG A N 1
ATOM 1358 C CA . ARG A 1 179 ? -3.754 -15.426 25.057 1.00 47.72 179 ARG A CA 1
ATOM 1359 C C . ARG A 1 179 ? -4.289 -15.549 26.471 1.00 47.72 179 ARG A C 1
ATOM 1361 O O . ARG A 1 179 ? -3.734 -16.392 27.201 1.00 47.72 179 ARG A O 1
#

Sequence (179 aa):
MMAATSIDKCSAIDATRSANQAQTVLILPKSTNMAKLLVRLALGLLATTALLAMTGPLALYWIGLEAVKTMPSPPATMAT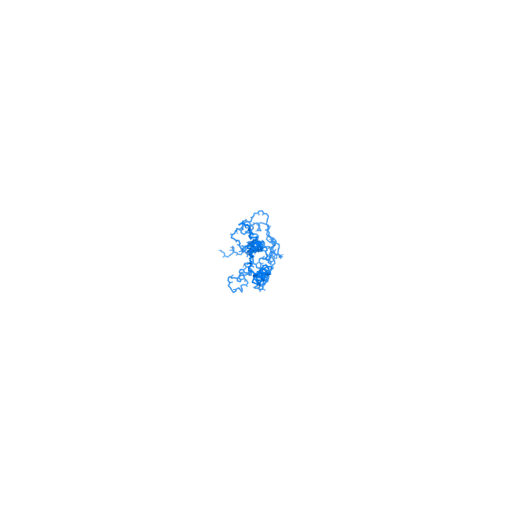AEQQAAIWSGVRGQGDPFIPKLNPYSFLPYVASTAPQDPGVLISWQVASTHLLEHRRYRGMFWWHLSGAALTIWITRNWSSEQILSAASRFKARGSASR

Foldseek 3Di:
DDDDDDDDDDPDPPPVPPPPPPPPPPCPPPPPPVVVVVVVVVVVVVVVVVVCVVCVLVVLLVVLQVQPPDQDDFDPDFDDPVLLVVLCVVLVHDDDQDAAQDDSVNCVCVVPDPDRDDSNLVLLLVLLLVSCVVVDDDPDDVSSVSNSSSSSNVCSNPDDSRRSSRSSSVVVVVVVVVD

Radius of gyration: 37.85 Å; chains: 1; bounding box: 105×52×107 Å